Protein AF-A0A659UH45-F1 (afdb_monomer_lite)

Secondary structure (DSSP, 8-state):
-HHHHHH-STT-----S--HHHHTTTS--S-----S-HHHHTTTBTB---PPP--------SSS-SSSSSEEE-SSS-SSSEEE-HHHHH-PPP-

pLDDT: mean 95.38, std 4.68, range [61.53, 98.38]

Foldseek 3Di:
DPVCVVQPDPPHDDDPPDDCVVCVVPDDDDDDDDDDDPCVVVVVPVHDDDDDDDDDDDDDDPDFDDDPAQKDADVPDDPDGIDGDCCRVPVDTDD

Radius of gyration: 20.47 Å; chains: 1; bounding box: 50×18×53 Å

Sequence (95 aa):
RMFQRMLDHPNIKIMLQTDYRDVRASIPFRRMIYTGPVDEYFDWRLGALPYRSLRFDHITLDQEQFQPVAVVNYPQTEAYTRITEYKHLTGQQST

Structure (mmCIF, N/CA/C/O backbone):
data_AF-A0A659UH45-F1
#
_entry.id   AF-A0A659UH45-F1
#
loop_
_atom_site.group_PDB
_atom_site.id
_atom_site.type_symbol
_atom_site.label_atom_id
_atom_site.label_alt_id
_atom_site.label_comp_id
_atom_site.label_asym_id
_atom_site.label_entity_id
_atom_site.label_seq_id
_atom_site.pdbx_PDB_ins_code
_atom_site.Cartn_x
_atom_site.Cartn_y
_atom_site.Cartn_z
_atom_site.occupancy
_atom_site.B_iso_or_equiv
_atom_site.auth_seq_id
_atom_site.auth_comp_id
_atom_site.auth_asym_id
_atom_site.auth_atom_id
_atom_site.pdbx_PDB_model_num
ATOM 1 N N . ARG A 1 1 ? -16.278 3.666 -3.346 1.00 86.81 1 ARG A N 1
ATOM 2 C CA . ARG A 1 1 ? -15.754 3.197 -4.659 1.00 86.81 1 ARG A CA 1
ATOM 3 C C . ARG A 1 1 ? -14.786 4.228 -5.254 1.00 86.81 1 ARG A C 1
ATOM 5 O O . ARG A 1 1 ? -15.094 4.848 -6.261 1.00 86.81 1 ARG A O 1
ATOM 12 N N . MET A 1 2 ? -13.642 4.461 -4.608 1.00 97.25 2 MET A N 1
ATOM 13 C CA . MET A 1 2 ? -12.703 5.518 -5.016 1.00 97.25 2 MET A CA 1
ATOM 14 C C . MET A 1 2 ? -11.817 5.077 -6.193 1.00 97.25 2 MET A C 1
ATOM 16 O O . MET A 1 2 ? -11.915 5.653 -7.268 1.00 97.25 2 MET A O 1
ATOM 20 N N . PHE A 1 3 ? -11.032 4.007 -6.022 1.00 97.12 3 PHE A N 1
ATOM 21 C CA . PHE A 1 3 ? -10.113 3.506 -7.055 1.00 97.12 3 PHE A CA 1
ATOM 22 C C . PHE A 1 3 ? -10.804 3.131 -8.367 1.00 97.12 3 PHE A C 1
ATOM 24 O O . PHE A 1 3 ? -10.295 3.450 -9.432 1.00 97.12 3 PHE A O 1
ATOM 31 N N . GLN A 1 4 ? -11.993 2.523 -8.291 1.00 97.56 4 GLN A N 1
ATOM 32 C CA . GLN A 1 4 ? -12.7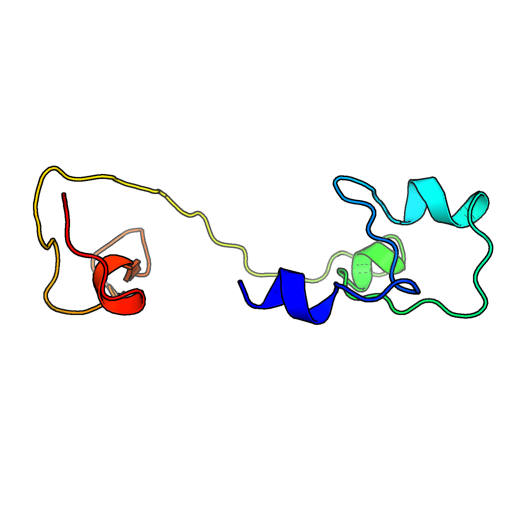90 2.215 -9.481 1.00 97.56 4 GLN A CA 1
ATOM 33 C C . GLN A 1 4 ? -13.033 3.472 -10.319 1.00 97.56 4 GLN A C 1
ATOM 35 O O . GLN A 1 4 ? -12.729 3.467 -11.498 1.00 97.56 4 GLN A O 1
ATOM 40 N N . ARG A 1 5 ? -13.471 4.576 -9.699 1.00 98.00 5 ARG A N 1
ATOM 41 C CA . ARG A 1 5 ? -13.706 5.846 -10.403 1.00 98.00 5 ARG A CA 1
ATOM 42 C C . ARG A 1 5 ? -12.423 6.472 -10.944 1.00 98.00 5 ARG A C 1
ATOM 44 O O . ARG A 1 5 ? -12.451 7.063 -12.011 1.00 98.00 5 ARG A O 1
ATOM 51 N N . MET A 1 6 ? -11.310 6.351 -10.219 1.00 98.06 6 MET A N 1
ATOM 52 C CA . MET A 1 6 ? -10.014 6.872 -10.675 1.00 98.06 6 MET A CA 1
ATOM 53 C C . MET A 1 6 ? -9.512 6.168 -11.943 1.00 98.06 6 MET A C 1
ATOM 55 O O . MET A 1 6 ? -8.795 6.778 -12.728 1.00 98.06 6 MET A O 1
ATOM 59 N N . LEU A 1 7 ? -9.869 4.895 -12.130 1.00 97.88 7 LEU A N 1
ATOM 60 C CA . LEU A 1 7 ? -9.391 4.059 -13.234 1.00 97.88 7 LEU A CA 1
ATOM 61 C C . LEU A 1 7 ? -10.445 3.846 -14.338 1.00 97.88 7 LEU A C 1
ATOM 63 O O . LEU A 1 7 ? -10.139 3.221 -15.351 1.00 97.88 7 LEU A O 1
ATOM 67 N N . ASP A 1 8 ? -11.664 4.366 -14.162 1.00 97.38 8 ASP A N 1
ATOM 68 C CA . ASP A 1 8 ? -12.799 4.211 -15.083 1.00 97.38 8 ASP A CA 1
ATOM 69 C C . ASP A 1 8 ? -12.733 5.224 -16.235 1.00 97.38 8 ASP A C 1
ATOM 71 O O . ASP A 1 8 ? -13.508 6.175 -16.330 1.00 97.38 8 ASP A O 1
ATOM 75 N N . HIS A 1 9 ? -11.736 5.052 -17.100 1.00 98.38 9 HIS A N 1
ATOM 76 C CA . HIS A 1 9 ? -11.584 5.836 -18.320 1.00 98.38 9 HIS A CA 1
ATOM 77 C C . HIS A 1 9 ? -11.290 4.894 -19.495 1.00 98.38 9 HIS A C 1
ATOM 79 O O . HIS A 1 9 ? -10.454 4.001 -19.352 1.00 98.38 9 HIS A O 1
ATOM 85 N N . PRO A 1 10 ? -11.884 5.088 -20.691 1.00 98.19 10 PRO A N 1
ATOM 86 C CA . PRO A 1 10 ? -11.748 4.154 -21.817 1.00 98.19 10 PRO A CA 1
ATOM 87 C C . PRO A 1 10 ? -10.297 3.886 -22.252 1.00 98.19 10 PRO A C 1
ATOM 89 O O . PRO A 1 10 ? -9.995 2.798 -22.754 1.00 98.19 10 PRO A O 1
ATOM 92 N N . ASN A 1 11 ? -9.396 4.845 -22.018 1.00 98.31 11 ASN A N 1
ATOM 93 C CA . ASN A 1 11 ? -7.965 4.736 -22.333 1.00 98.31 11 ASN A CA 1
ATOM 94 C C . ASN A 1 11 ? -7.133 4.007 -21.263 1.00 98.31 11 ASN A C 1
ATOM 96 O O . ASN A 1 11 ? -5.953 3.754 -21.493 1.00 98.31 11 ASN A O 1
ATOM 100 N N . ILE A 1 12 ? -7.709 3.684 -20.104 1.00 98.12 12 ILE A N 1
ATOM 101 C CA . ILE A 1 12 ? -7.033 2.942 -19.038 1.00 98.12 12 ILE A CA 1
ATOM 102 C C . ILE A 1 12 ? -7.437 1.475 -19.164 1.00 98.12 12 ILE A C 1
ATOM 104 O O . ILE A 1 12 ? -8.618 1.133 -19.158 1.00 98.12 12 ILE A O 1
ATOM 108 N N . LYS A 1 13 ? -6.444 0.596 -19.305 1.00 97.25 13 LYS A N 1
ATOM 109 C CA . LYS A 1 13 ? -6.627 -0.859 -19.295 1.00 97.25 13 LYS A CA 1
ATOM 110 C C . LYS A 1 13 ? -5.953 -1.413 -18.047 1.00 97.25 13 LYS A C 1
ATOM 112 O O . LYS A 1 13 ? -4.848 -0.995 -17.715 1.00 97.25 13 LYS A O 1
ATOM 117 N N . ILE A 1 14 ? -6.635 -2.319 -17.352 1.00 97.31 14 ILE A N 1
ATOM 118 C CA . ILE A 1 14 ? -6.181 -2.882 -16.077 1.00 97.31 14 ILE A CA 1
ATOM 119 C C . ILE A 1 14 ? -5.944 -4.375 -16.276 1.00 97.31 14 ILE A C 1
ATOM 121 O O . ILE A 1 14 ? -6.835 -5.085 -16.738 1.00 97.31 14 ILE A O 1
ATOM 125 N N . MET A 1 15 ? -4.758 -4.841 -15.898 1.00 96.94 15 MET A N 1
ATOM 126 C CA . MET A 1 15 ? -4.423 -6.259 -15.796 1.00 96.94 15 MET A CA 1
ATOM 127 C C . MET A 1 15 ? -4.076 -6.544 -14.333 1.00 96.94 15 MET A C 1
ATOM 129 O O . MET A 1 15 ? -3.180 -5.913 -13.777 1.00 96.94 15 MET A O 1
ATOM 133 N N . LEU A 1 16 ? -4.842 -7.426 -13.690 1.00 97.62 16 LEU A N 1
ATOM 134 C CA . LEU A 1 16 ? -4.616 -7.863 -12.308 1.00 97.62 16 LEU A CA 1
ATOM 135 C C . LEU A 1 16 ? -3.939 -9.235 -12.317 1.00 97.62 16 LEU A C 1
ATOM 137 O O . LEU A 1 16 ? -4.025 -9.945 -13.314 1.00 97.62 16 LEU A O 1
ATOM 141 N N . GLN A 1 17 ? -3.312 -9.626 -11.202 1.00 97.69 17 GLN A N 1
ATOM 142 C CA . GLN A 1 17 ? -2.623 -10.925 -11.089 1.00 97.69 17 GLN A CA 1
ATOM 143 C C . GLN A 1 17 ? -1.580 -11.131 -12.206 1.00 97.69 17 GLN A C 1
ATOM 145 O O . GLN A 1 17 ? -1.500 -12.195 -12.805 1.00 97.69 17 GLN A O 1
ATOM 150 N N . THR A 1 18 ? -0.845 -10.075 -12.557 1.00 97.06 18 THR A N 1
ATOM 151 C CA . THR A 1 18 ? 0.105 -10.072 -13.676 1.00 97.06 18 THR A CA 1
ATOM 152 C C . THR A 1 18 ? 1.393 -9.399 -13.226 1.00 97.06 18 THR A C 1
ATOM 154 O O . THR A 1 18 ? 1.358 -8.232 -12.830 1.00 97.06 18 THR A O 1
ATOM 157 N N . ASP A 1 19 ? 2.518 -10.109 -13.296 1.00 96.56 19 ASP A N 1
ATOM 158 C CA . ASP A 1 19 ? 3.828 -9.481 -13.153 1.00 96.56 19 ASP A CA 1
ATOM 159 C C . ASP A 1 19 ? 4.147 -8.694 -14.434 1.00 96.56 19 ASP A C 1
ATOM 161 O O . ASP A 1 19 ? 3.883 -9.142 -15.554 1.00 96.56 19 ASP A O 1
ATOM 165 N N . TYR A 1 20 ? 4.729 -7.502 -14.296 1.00 96.31 20 TYR A N 1
ATOM 166 C CA . TYR A 1 20 ? 5.129 -6.707 -15.455 1.00 96.31 20 TYR A CA 1
ATOM 167 C C . TYR A 1 20 ? 6.171 -7.436 -16.318 1.00 96.31 20 TYR A C 1
ATOM 169 O O . TYR A 1 20 ? 6.216 -7.213 -17.529 1.00 96.31 20 TYR A O 1
ATOM 177 N N . ARG A 1 21 ? 7.001 -8.298 -15.719 1.00 95.12 21 ARG A N 1
ATOM 178 C CA . ARG A 1 21 ? 8.046 -9.081 -16.394 1.00 95.12 21 ARG A CA 1
ATOM 179 C C . ARG A 1 21 ? 7.458 -10.037 -17.424 1.00 95.12 21 ARG A C 1
ATOM 181 O O . ARG A 1 21 ? 8.017 -10.146 -18.514 1.00 95.12 21 ARG A O 1
ATOM 188 N N . ASP A 1 22 ? 6.299 -10.619 -17.129 1.00 95.94 22 ASP A N 1
ATOM 189 C CA . ASP A 1 22 ? 5.621 -11.586 -17.999 1.00 95.94 22 ASP A CA 1
ATOM 190 C C . ASP A 1 22 ? 5.077 -10.940 -19.280 1.00 95.94 22 ASP A C 1
ATOM 192 O O . ASP A 1 22 ? 4.980 -11.578 -20.329 1.00 95.94 22 ASP A O 1
ATOM 196 N N . VAL A 1 23 ? 4.738 -9.648 -19.218 1.00 96.00 23 VAL A N 1
ATOM 197 C CA . VAL A 1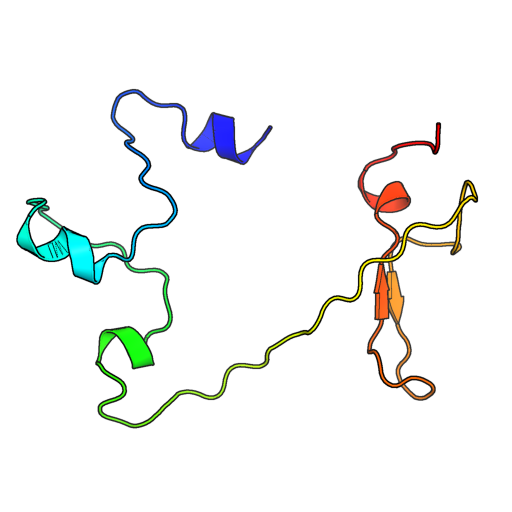 23 ? 4.085 -8.922 -20.321 1.00 96.00 23 VAL A CA 1
ATOM 198 C C . VAL A 1 23 ? 4.975 -7.880 -20.990 1.00 96.00 23 VAL A C 1
ATOM 200 O O . VAL A 1 23 ? 4.650 -7.384 -22.069 1.00 96.00 23 VAL A O 1
ATOM 203 N N . ARG A 1 24 ? 6.125 -7.545 -20.394 1.00 93.56 24 ARG A N 1
ATOM 204 C CA . ARG A 1 24 ? 7.022 -6.491 -20.894 1.00 93.56 24 ARG A CA 1
ATOM 205 C C . ARG A 1 24 ? 7.487 -6.732 -22.332 1.00 93.56 24 ARG A C 1
ATOM 207 O O . ARG A 1 24 ? 7.704 -5.765 -23.055 1.00 93.56 24 ARG A O 1
ATOM 214 N N . ALA A 1 25 ? 7.674 -7.989 -22.730 1.00 93.69 25 ALA A N 1
ATOM 215 C CA . ALA A 1 25 ? 8.123 -8.344 -24.076 1.00 93.69 25 ALA A CA 1
ATOM 216 C C . ALA A 1 25 ? 6.987 -8.359 -25.114 1.00 93.69 25 ALA A C 1
ATOM 218 O O . ALA A 1 25 ? 7.246 -8.175 -26.301 1.00 93.69 25 ALA A O 1
ATOM 219 N N . SER A 1 26 ? 5.742 -8.583 -24.684 1.00 95.38 26 SER A N 1
ATOM 220 C CA . SER A 1 26 ? 4.585 -8.756 -25.571 1.00 95.38 26 SER A CA 1
ATOM 221 C C . SER A 1 26 ? 3.775 -7.475 -25.765 1.00 95.38 26 SER A C 1
ATOM 223 O O . SER A 1 26 ? 3.160 -7.297 -26.816 1.00 95.38 26 SER A O 1
ATOM 225 N N . ILE A 1 27 ? 3.785 -6.564 -24.788 1.00 95.44 27 ILE A N 1
ATOM 226 C CA . ILE A 1 27 ? 3.040 -5.306 -24.848 1.00 95.44 27 ILE A CA 1
ATOM 227 C C . ILE A 1 27 ? 3.996 -4.159 -25.195 1.00 95.44 27 ILE A C 1
ATOM 229 O O . ILE A 1 27 ? 4.842 -3.800 -24.375 1.00 95.44 27 ILE A O 1
ATOM 233 N N . PRO A 1 28 ? 3.864 -3.524 -26.373 1.00 95.81 28 PRO A N 1
ATOM 234 C CA . PRO A 1 28 ? 4.673 -2.363 -26.710 1.00 95.81 28 PRO A CA 1
ATOM 235 C C . PRO A 1 28 ? 4.238 -1.140 -25.892 1.00 95.81 28 PRO A C 1
ATOM 237 O O . PRO A 1 28 ? 3.061 -0.783 -25.843 1.00 95.81 28 PRO A O 1
ATOM 240 N N . PHE A 1 29 ? 5.201 -0.441 -25.293 1.00 96.56 29 PHE A N 1
ATOM 241 C CA . PHE A 1 29 ? 4.972 0.814 -24.576 1.00 96.56 29 PHE A CA 1
ATOM 242 C C . PHE A 1 29 ? 6.103 1.811 -24.838 1.00 96.56 29 PHE A C 1
ATOM 244 O O . PHE A 1 29 ? 7.243 1.441 -25.107 1.00 96.56 29 PHE A O 1
ATOM 251 N N . ARG A 1 30 ? 5.795 3.111 -24.746 1.00 97.81 30 ARG A N 1
ATOM 252 C CA . ARG A 1 30 ? 6.783 4.188 -24.962 1.00 97.81 30 ARG A CA 1
ATOM 253 C C . ARG A 1 30 ? 7.582 4.524 -23.705 1.00 97.81 30 ARG A C 1
ATOM 255 O O . ARG A 1 30 ? 8.714 4.984 -23.807 1.00 97.81 30 ARG A O 1
ATOM 262 N N . ARG A 1 31 ? 6.963 4.381 -22.531 1.00 97.50 31 ARG A N 1
ATOM 263 C CA . ARG A 1 31 ? 7.533 4.701 -21.216 1.00 97.50 31 ARG A CA 1
ATOM 264 C C . ARG A 1 31 ? 6.939 3.765 -20.170 1.00 97.50 31 ARG A C 1
ATOM 266 O O . ARG A 1 31 ? 5.776 3.393 -20.291 1.00 97.50 31 ARG A O 1
ATOM 273 N N . MET A 1 32 ? 7.727 3.437 -19.152 1.00 96.69 32 MET A N 1
ATOM 274 C CA . MET A 1 32 ? 7.295 2.655 -17.998 1.00 96.69 32 MET A CA 1
ATOM 275 C C . MET A 1 32 ? 7.283 3.551 -16.762 1.00 96.69 32 MET A C 1
ATOM 277 O O . MET A 1 32 ? 8.258 4.251 -16.497 1.00 96.69 32 MET A O 1
ATOM 281 N N . ILE A 1 33 ? 6.181 3.517 -16.018 1.00 98.06 33 ILE A N 1
ATOM 282 C CA . ILE A 1 33 ? 6.107 4.044 -14.655 1.00 98.06 33 ILE A CA 1
ATOM 283 C C . ILE A 1 33 ? 6.131 2.819 -13.746 1.00 98.06 33 ILE A C 1
ATOM 285 O O . ILE A 1 33 ? 5.214 2.005 -13.799 1.00 98.06 33 ILE A O 1
ATOM 289 N N . TYR A 1 34 ? 7.199 2.663 -12.968 1.00 97.88 34 TYR A N 1
ATOM 290 C CA . TYR A 1 34 ? 7.400 1.512 -12.094 1.00 97.88 34 TYR A CA 1
ATOM 291 C C . TYR A 1 34 ? 7.235 1.931 -10.632 1.00 97.88 34 TYR A C 1
ATOM 293 O O . TYR A 1 34 ? 7.854 2.899 -10.193 1.00 97.88 34 TYR A O 1
ATOM 301 N N . THR A 1 35 ? 6.391 1.215 -9.890 1.00 98.06 35 THR A N 1
ATOM 302 C CA . THR A 1 35 ? 6.062 1.507 -8.482 1.00 98.06 35 THR A CA 1
ATOM 303 C C . THR A 1 35 ? 6.330 0.319 -7.552 1.00 98.06 35 THR A C 1
ATOM 305 O O . THR A 1 35 ? 5.841 0.311 -6.424 1.00 98.06 35 THR A O 1
ATOM 308 N N . GLY A 1 36 ? 7.052 -0.701 -8.030 1.00 97.00 36 GLY A N 1
ATOM 309 C CA . GLY A 1 36 ? 7.486 -1.846 -7.226 1.00 97.00 36 GLY A CA 1
ATOM 310 C C . GLY A 1 36 ? 8.809 -1.589 -6.485 1.00 97.00 36 GLY A C 1
ATOM 311 O O . GLY A 1 36 ? 9.346 -0.478 -6.546 1.00 97.00 36 GLY A O 1
ATOM 312 N N . PRO A 1 37 ? 9.364 -2.606 -5.802 1.00 97.56 37 PRO A N 1
ATOM 313 C CA . PRO A 1 37 ? 10.665 -2.515 -5.140 1.00 97.56 37 PRO A CA 1
ATOM 314 C C . PRO A 1 37 ? 11.794 -2.239 -6.144 1.00 97.56 37 PRO A C 1
ATOM 316 O O . PRO A 1 37 ? 11.857 -2.840 -7.221 1.00 97.56 37 PRO A O 1
ATOM 319 N N . VAL A 1 38 ? 12.669 -1.284 -5.818 1.00 97.25 38 VAL A N 1
ATOM 320 C CA . VAL A 1 38 ? 13.722 -0.805 -6.735 1.00 97.25 38 VAL A CA 1
ATOM 321 C C . VAL A 1 38 ? 14.886 -1.787 -6.859 1.00 97.25 38 VAL A C 1
ATOM 323 O O . VAL A 1 38 ? 15.496 -1.892 -7.918 1.00 97.25 38 VAL A O 1
ATOM 326 N N . ASP A 1 39 ? 15.190 -2.514 -5.792 1.00 97.81 39 ASP A N 1
ATOM 327 C CA . ASP A 1 39 ? 16.183 -3.582 -5.774 1.00 97.81 39 ASP A CA 1
ATOM 328 C C . ASP A 1 39 ? 15.778 -4.734 -6.694 1.00 97.81 39 ASP A C 1
ATOM 330 O O . ASP A 1 39 ? 16.577 -5.144 -7.534 1.00 97.81 39 ASP A O 1
ATOM 334 N N . GLU A 1 40 ? 14.521 -5.173 -6.617 1.00 96.44 40 GLU A N 1
ATOM 335 C CA . GLU A 1 40 ? 13.957 -6.183 -7.517 1.00 96.44 40 GLU A CA 1
ATOM 336 C C . GLU A 1 40 ? 13.989 -5.730 -8.980 1.00 96.44 40 GLU A C 1
ATOM 338 O O . GLU A 1 40 ? 14.358 -6.505 -9.857 1.00 96.44 40 GLU A O 1
ATOM 343 N N . TYR A 1 41 ? 13.684 -4.463 -9.273 1.00 96.62 41 TYR A N 1
ATOM 344 C CA . TYR A 1 41 ? 13.756 -3.943 -10.646 1.00 96.62 41 TYR A CA 1
ATOM 345 C C . TYR A 1 41 ? 15.142 -4.126 -11.290 1.00 96.62 41 TYR A C 1
ATOM 347 O O . TYR A 1 41 ? 15.243 -4.307 -12.504 1.00 96.62 41 TYR A O 1
ATOM 355 N N . PHE A 1 42 ? 16.203 -4.077 -10.480 1.00 97.25 42 PHE A N 1
ATOM 356 C CA . PHE A 1 42 ? 17.589 -4.295 -10.896 1.00 97.25 42 PHE A CA 1
ATOM 357 C C . PHE A 1 42 ? 18.120 -5.685 -10.508 1.00 97.25 42 PHE A C 1
ATOM 359 O O . PHE A 1 42 ? 19.328 -5.836 -10.311 1.00 97.25 42 PHE A O 1
ATOM 366 N N . ASP A 1 43 ? 17.235 -6.677 -10.376 1.00 97.06 43 ASP A N 1
ATOM 367 C CA . ASP A 1 43 ? 17.548 -8.083 -10.086 1.00 97.06 43 ASP A CA 1
ATOM 368 C C . ASP A 1 43 ? 18.448 -8.270 -8.858 1.00 97.06 43 ASP A C 1
ATOM 370 O O . ASP A 1 43 ? 19.350 -9.108 -8.842 1.00 97.06 43 ASP A O 1
ATOM 374 N N . TRP A 1 44 ? 18.236 -7.443 -7.829 1.00 97.31 44 TRP A N 1
ATOM 375 C CA . TRP A 1 44 ? 19.007 -7.442 -6.584 1.00 97.31 44 TRP A CA 1
ATOM 376 C C . TRP A 1 44 ? 20.525 -7.378 -6.803 1.00 97.31 44 TRP A C 1
ATOM 378 O O . TRP A 1 44 ? 21.300 -7.853 -5.974 1.00 97.31 44 TRP A O 1
ATOM 388 N N . ARG A 1 45 ? 20.987 -6.759 -7.899 1.00 97.75 45 ARG A N 1
ATOM 389 C CA . ARG A 1 45 ? 22.413 -6.743 -8.285 1.00 97.75 45 ARG A CA 1
ATOM 390 C C . ARG A 1 45 ? 23.358 -6.136 -7.236 1.00 97.75 45 ARG A C 1
ATOM 392 O O . ARG A 1 45 ? 24.560 -6.355 -7.312 1.00 97.75 45 ARG A O 1
ATOM 399 N N . LEU A 1 46 ? 22.830 -5.338 -6.300 1.00 97.69 46 LEU A N 1
ATOM 400 C CA . LEU A 1 46 ? 23.564 -4.739 -5.172 1.00 97.69 46 LEU A CA 1
ATOM 401 C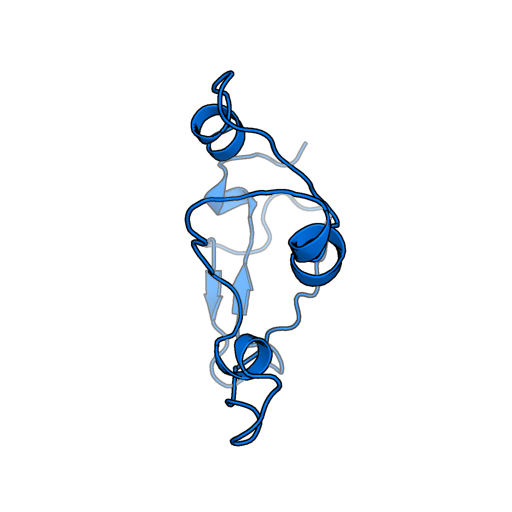 C . LEU A 1 46 ? 23.120 -5.309 -3.808 1.00 97.69 46 LEU A C 1
ATOM 403 O O . LEU A 1 46 ? 23.415 -4.721 -2.771 1.00 97.69 46 LEU A O 1
ATOM 407 N N . GLY A 1 47 ? 22.406 -6.435 -3.807 1.00 97.12 47 GLY A N 1
ATOM 408 C CA . GLY A 1 47 ? 21.735 -7.001 -2.639 1.00 97.12 47 GLY A CA 1
ATOM 409 C C . GLY A 1 47 ? 20.290 -6.519 -2.477 1.00 97.12 47 GLY A C 1
ATOM 410 O O . GLY A 1 47 ? 19.823 -5.624 -3.184 1.00 97.12 47 GLY A O 1
ATOM 411 N N . ALA A 1 48 ? 19.581 -7.147 -1.538 1.00 97.25 48 ALA A N 1
ATOM 412 C CA . ALA A 1 48 ? 18.206 -6.803 -1.193 1.00 97.25 48 ALA A CA 1
ATOM 413 C C . ALA A 1 48 ? 18.139 -5.626 -0.219 1.00 97.25 48 ALA A C 1
ATOM 415 O O . ALA A 1 48 ? 18.884 -5.570 0.764 1.00 97.25 48 ALA A O 1
ATOM 416 N N . LEU A 1 49 ? 17.222 -4.694 -0.479 1.00 97.88 49 LEU A N 1
ATOM 417 C CA . LEU A 1 49 ? 16.958 -3.582 0.421 1.00 97.88 49 LEU A CA 1
ATOM 418 C C . LEU A 1 49 ? 16.085 -4.056 1.593 1.00 97.88 49 LEU A C 1
ATOM 420 O O . LEU A 1 49 ? 15.117 -4.794 1.400 1.00 97.88 49 LEU A O 1
ATOM 424 N N . PRO A 1 50 ? 16.391 -3.632 2.829 1.00 97.31 50 PRO A N 1
ATOM 425 C CA . PRO A 1 50 ? 15.625 -4.053 3.991 1.00 97.31 50 PRO A CA 1
ATOM 426 C C . PRO A 1 50 ? 14.279 -3.316 4.055 1.00 97.31 50 PRO A C 1
ATOM 428 O O . PRO A 1 50 ? 14.211 -2.149 4.443 1.00 97.31 50 PRO A O 1
ATOM 431 N N . TYR A 1 51 ? 13.191 -4.019 3.737 1.00 97.06 51 TYR A N 1
ATOM 432 C CA . TYR A 1 51 ? 11.819 -3.556 3.961 1.00 97.06 51 TYR A CA 1
ATOM 433 C C . TYR A 1 51 ? 11.231 -4.180 5.229 1.00 97.06 51 TYR A C 1
ATOM 435 O O . TYR A 1 51 ? 11.419 -5.362 5.516 1.00 97.06 51 TYR A O 1
ATOM 443 N N . ARG A 1 52 ? 10.470 -3.391 5.993 1.00 96.75 52 ARG A N 1
ATOM 444 C CA . ARG A 1 52 ? 9.714 -3.905 7.138 1.00 96.75 52 ARG A CA 1
ATOM 445 C C . ARG A 1 52 ? 8.365 -4.434 6.659 1.00 96.75 52 ARG A C 1
ATOM 447 O O . ARG A 1 52 ? 7.582 -3.682 6.088 1.00 96.75 52 ARG A O 1
ATOM 454 N N . SER A 1 53 ? 8.098 -5.707 6.928 1.00 95.50 53 SER A N 1
ATOM 455 C CA . SER A 1 53 ? 6.799 -6.332 6.664 1.00 95.50 53 SER A CA 1
ATOM 456 C C . SER A 1 53 ? 5.876 -6.253 7.887 1.00 95.50 53 SER A C 1
ATOM 458 O O . SER A 1 53 ? 6.299 -5.873 8.982 1.00 95.50 53 SER A O 1
ATOM 460 N N . LEU A 1 54 ? 4.610 -6.613 7.693 1.00 96.94 54 LEU A N 1
ATOM 461 C CA . LEU A 1 54 ? 3.593 -6.744 8.732 1.00 96.94 54 LEU A CA 1
ATOM 462 C C . LEU A 1 54 ? 2.802 -8.034 8.493 1.00 96.94 54 LEU A C 1
ATOM 464 O O . LEU A 1 54 ? 2.492 -8.369 7.351 1.00 96.94 54 LEU A O 1
ATOM 468 N N . ARG A 1 55 ? 2.440 -8.728 9.575 1.00 96.75 55 ARG A N 1
ATOM 469 C CA . ARG A 1 55 ? 1.431 -9.792 9.552 1.00 96.75 55 ARG A CA 1
ATOM 470 C C . ARG A 1 55 ? 0.116 -9.221 10.065 1.00 96.75 55 ARG A C 1
ATOM 472 O O . ARG A 1 55 ? 0.116 -8.493 11.057 1.00 96.75 55 ARG A O 1
ATOM 479 N N . PHE A 1 56 ? -0.979 -9.558 9.398 1.00 96.94 56 PHE A N 1
ATOM 480 C CA . PHE A 1 56 ? -2.322 -9.167 9.806 1.00 96.94 56 PHE A CA 1
ATOM 481 C C . PHE A 1 56 ? -3.115 -10.416 10.174 1.00 96.94 56 PHE A C 1
ATOM 483 O O . PHE A 1 56 ? -3.267 -11.309 9.344 1.00 96.94 56 PHE A O 1
ATOM 490 N N . ASP A 1 57 ? -3.620 -10.450 11.405 1.00 97.00 57 ASP A N 1
ATOM 491 C CA . ASP A 1 57 ? -4.488 -11.512 11.906 1.00 97.00 57 ASP A CA 1
ATOM 492 C C . ASP A 1 57 ? -5.908 -10.930 12.025 1.00 97.00 57 ASP A C 1
ATOM 494 O O . ASP A 1 57 ? -6.180 -10.077 12.872 1.00 97.00 57 ASP A O 1
ATOM 498 N N . HIS A 1 58 ? -6.802 -11.324 11.113 1.00 96.62 58 HIS A N 1
ATOM 499 C CA . HIS A 1 58 ? -8.178 -10.824 11.072 1.00 96.62 58 HIS A CA 1
ATOM 500 C C . HIS A 1 58 ? -9.091 -11.674 11.958 1.00 96.62 58 HIS A C 1
ATOM 502 O O . HIS A 1 58 ? -9.156 -12.891 11.796 1.00 96.62 58 HIS A O 1
ATOM 508 N N . ILE A 1 59 ? -9.821 -11.023 12.867 1.00 95.69 59 ILE A N 1
ATOM 509 C CA . ILE A 1 59 ? -10.744 -11.672 13.804 1.00 95.69 59 ILE A CA 1
ATOM 510 C C . ILE A 1 59 ? -12.121 -11.019 13.675 1.00 95.69 59 ILE A C 1
ATOM 512 O O . ILE A 1 59 ? -12.240 -9.793 13.672 1.00 95.69 59 ILE A O 1
ATOM 516 N N . THR A 1 60 ? -13.159 -11.848 13.596 1.00 95.38 60 THR A N 1
ATOM 517 C CA . THR A 1 60 ? -14.560 -11.424 13.670 1.00 95.38 60 THR A CA 1
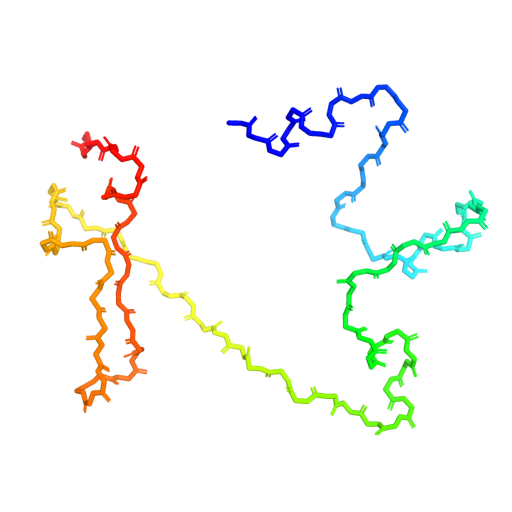ATOM 518 C C . THR A 1 60 ? -15.124 -11.857 15.016 1.00 95.38 60 THR A C 1
ATOM 520 O O . THR A 1 60 ? -14.988 -13.016 15.397 1.00 95.38 60 THR A O 1
ATOM 523 N N . LEU A 1 61 ? -15.730 -10.918 15.739 1.00 94.31 61 LEU A N 1
ATOM 524 C CA . LEU A 1 61 ? -16.322 -11.143 17.056 1.00 94.31 61 LEU A CA 1
ATOM 525 C C . LEU A 1 61 ? -17.817 -10.843 16.981 1.00 94.31 61 LEU A C 1
ATOM 527 O O . LEU A 1 61 ? -18.205 -9.854 16.357 1.00 94.31 61 LEU A O 1
ATOM 531 N N . ASP A 1 62 ? -18.626 -11.673 17.634 1.00 93.88 62 ASP A N 1
ATOM 532 C CA . ASP A 1 62 ? -20.077 -11.494 17.751 1.00 93.88 62 ASP A CA 1
ATOM 533 C C . ASP A 1 62 ? -20.409 -10.430 18.811 1.00 93.88 62 ASP A C 1
ATOM 535 O O . ASP A 1 62 ? -20.880 -10.718 19.908 1.00 93.88 62 ASP A O 1
ATOM 539 N N . GLN A 1 63 ? -20.020 -9.185 18.527 1.00 92.31 63 GLN A N 1
ATOM 540 C CA . GLN A 1 63 ? -20.281 -8.025 19.377 1.00 92.31 63 GLN A CA 1
ATOM 541 C C . GLN A 1 63 ? -20.237 -6.723 18.571 1.00 92.31 63 GLN A C 1
ATOM 543 O O . GLN A 1 63 ? -19.457 -6.565 17.622 1.00 92.31 63 GLN A O 1
ATOM 548 N N . GLU A 1 64 ? -21.037 -5.743 18.991 1.00 93.06 64 GLU A N 1
ATOM 549 C CA . GLU A 1 64 ? -21.198 -4.489 18.253 1.00 93.06 64 GLU A CA 1
ATOM 550 C C . GLU A 1 64 ? -19.945 -3.609 18.264 1.00 93.06 64 GLU A C 1
ATOM 552 O O . GLU A 1 64 ? -19.644 -2.973 17.254 1.00 93.06 64 GLU A O 1
ATOM 557 N N . GLN A 1 65 ? -19.170 -3.619 19.347 1.00 94.81 65 GLN A N 1
ATOM 558 C CA . GLN A 1 65 ? -17.946 -2.834 19.480 1.00 94.81 65 GLN A CA 1
ATOM 559 C C . GLN A 1 65 ? -16.950 -3.567 20.383 1.00 94.81 65 GLN A C 1
ATOM 561 O O . GLN A 1 65 ? -17.317 -4.012 21.468 1.00 94.81 65 GLN A O 1
ATOM 566 N N . PHE A 1 66 ? -15.698 -3.702 19.941 1.00 95.50 66 PHE A N 1
ATOM 567 C CA . PHE A 1 66 ? -14.641 -4.350 20.730 1.00 95.50 66 PHE A CA 1
ATOM 568 C C . PHE A 1 66 ? -13.839 -3.356 21.573 1.00 95.50 66 PHE A C 1
ATOM 570 O O . PHE A 1 66 ? -13.520 -3.636 22.726 1.00 95.50 66 PHE A O 1
ATOM 577 N N . GLN A 1 67 ? -13.495 -2.199 21.004 1.00 96.38 67 GLN A N 1
ATOM 578 C CA . GLN A 1 67 ? -12.592 -1.222 21.614 1.00 96.38 67 GLN A CA 1
ATOM 579 C C . GLN A 1 67 ? -13.149 0.206 21.490 1.00 96.38 67 GLN A C 1
ATOM 581 O O . GLN A 1 67 ? -13.962 0.491 20.609 1.00 96.38 67 GLN A O 1
ATOM 586 N N . PRO A 1 68 ? -12.748 1.143 22.370 1.00 95.75 68 PRO A N 1
ATOM 587 C CA . PRO A 1 68 ? -13.330 2.490 22.407 1.00 95.75 68 PRO A CA 1
ATOM 588 C C . PRO A 1 68 ? -12.950 3.374 21.208 1.00 95.75 68 PRO A C 1
ATOM 590 O O . PRO A 1 68 ? -13.600 4.388 20.977 1.00 95.75 68 PRO A O 1
ATOM 593 N N . VAL A 1 69 ? -11.896 3.024 20.464 1.00 97.00 69 VAL A N 1
ATOM 594 C CA . VAL A 1 69 ? -11.363 3.816 19.344 1.00 97.00 69 VAL A CA 1
ATOM 595 C C . VAL A 1 69 ? -10.900 2.922 18.198 1.00 97.00 69 VAL A C 1
ATOM 597 O O . VAL A 1 69 ? -10.615 1.742 18.393 1.00 97.00 69 VAL A O 1
ATOM 600 N N . ALA A 1 70 ? -10.735 3.497 17.004 1.00 96.94 70 ALA A N 1
ATOM 601 C CA . ALA A 1 70 ? -10.347 2.758 15.803 1.00 96.94 70 ALA A CA 1
ATOM 602 C C . ALA A 1 70 ? -9.019 1.998 15.930 1.00 96.94 70 ALA A C 1
ATOM 604 O O . ALA A 1 70 ? -8.904 0.900 15.398 1.00 96.94 70 ALA A O 1
ATOM 605 N N . VAL A 1 71 ? -8.016 2.564 16.608 1.00 97.94 71 VAL A N 1
ATOM 606 C CA . VAL A 1 71 ? -6.687 1.955 16.749 1.00 97.94 71 VAL A CA 1
ATOM 607 C C . VAL A 1 71 ? -6.210 2.076 18.189 1.00 97.94 71 VAL A C 1
ATOM 609 O O . VAL A 1 71 ? -6.127 3.183 18.716 1.00 97.94 71 VAL A O 1
ATOM 612 N N . VAL A 1 72 ? -5.840 0.948 18.794 1.00 97.44 72 VAL A N 1
ATOM 613 C CA . VAL A 1 72 ? -5.183 0.892 20.107 1.00 97.44 72 VAL A CA 1
ATOM 614 C C . VAL A 1 72 ? -3.787 0.310 19.910 1.00 97.44 72 VAL A C 1
ATOM 616 O O . VAL A 1 72 ? -3.642 -0.779 19.355 1.00 97.44 72 VAL A O 1
ATOM 619 N N . ASN A 1 73 ? -2.761 1.050 20.329 1.00 97.25 73 ASN A N 1
ATOM 620 C CA . ASN A 1 73 ? -1.365 0.616 20.264 1.00 97.25 73 ASN A CA 1
ATOM 621 C C . ASN A 1 73 ? -0.972 -0.093 21.564 1.00 97.25 73 ASN A C 1
ATOM 623 O O . ASN A 1 73 ? -1.382 0.337 22.640 1.00 97.25 73 ASN A O 1
ATOM 627 N N . TYR A 1 74 ? -0.113 -1.106 21.458 1.00 96.62 74 TYR A N 1
ATOM 628 C CA . TYR A 1 74 ? 0.391 -1.890 22.588 1.00 96.62 74 TYR A CA 1
ATOM 629 C C . TYR A 1 74 ? 1.925 -1.830 22.611 1.00 96.62 74 TYR A C 1
ATOM 631 O O . TYR A 1 74 ? 2.588 -2.705 22.061 1.00 96.62 74 TYR A O 1
ATOM 639 N N . PRO A 1 75 ? 2.529 -0.780 23.198 1.00 93.31 75 PRO A N 1
ATOM 640 C CA . PRO A 1 75 ? 3.967 -0.548 23.068 1.00 93.31 75 PRO A CA 1
ATOM 641 C C . PRO A 1 75 ? 4.859 -1.534 23.835 1.00 93.31 75 PRO A C 1
ATOM 643 O O . PRO A 1 75 ? 6.053 -1.586 23.555 1.00 93.31 75 PRO A O 1
ATOM 646 N N . GLN A 1 76 ? 4.326 -2.244 24.838 1.00 91.00 76 GLN A N 1
ATOM 647 C CA . GLN A 1 76 ? 5.144 -3.010 25.795 1.00 91.00 76 GLN A CA 1
ATOM 648 C C . GLN A 1 76 ? 4.585 -4.383 26.188 1.00 91.00 76 GLN A C 1
ATOM 650 O O . GLN A 1 76 ? 5.322 -5.174 26.765 1.00 91.00 76 GLN A O 1
ATOM 655 N N . THR A 1 77 ? 3.307 -4.665 25.939 1.00 85.94 77 THR A N 1
ATOM 656 C CA . THR A 1 77 ? 2.625 -5.796 26.591 1.00 85.94 77 THR A CA 1
ATOM 657 C C . THR A 1 77 ? 2.389 -6.990 25.675 1.00 85.94 77 THR A C 1
ATOM 659 O O . THR A 1 77 ? 2.290 -8.106 26.168 1.00 85.94 77 THR A O 1
ATOM 662 N N . GLU A 1 78 ? 2.343 -6.781 24.356 1.00 92.12 78 GLU A N 1
ATOM 663 C CA . GLU A 1 78 ? 1.871 -7.786 23.399 1.00 92.12 78 GLU A CA 1
ATOM 664 C C . GLU A 1 78 ? 2.894 -8.097 22.304 1.00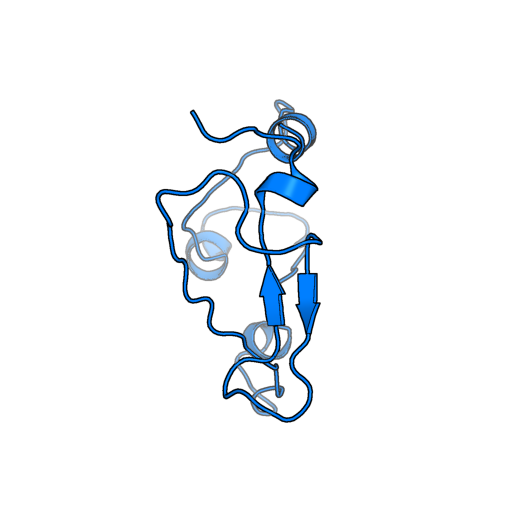 92.12 78 GLU A C 1
ATOM 666 O O . GLU A 1 78 ? 3.776 -7.298 21.987 1.00 92.12 78 GLU A O 1
ATOM 671 N N . ALA A 1 79 ? 2.728 -9.256 21.660 1.00 93.56 79 ALA A N 1
ATOM 672 C CA . ALA A 1 79 ? 3.507 -9.640 20.480 1.00 93.56 79 ALA A CA 1
ATOM 673 C C . ALA A 1 79 ? 3.101 -8.874 19.202 1.00 93.56 79 ALA A C 1
ATOM 675 O O . ALA A 1 79 ? 3.832 -8.887 18.210 1.00 93.56 79 ALA A O 1
ATOM 676 N N . TYR A 1 80 ? 1.936 -8.218 19.206 1.00 94.56 80 TYR A N 1
ATOM 677 C CA . TYR A 1 80 ? 1.460 -7.352 18.129 1.00 94.56 80 TYR A CA 1
ATOM 678 C C . TYR A 1 80 ? 1.600 -5.877 18.511 1.00 94.56 80 TYR A C 1
ATOM 680 O O . TYR A 1 80 ? 1.533 -5.500 19.675 1.00 94.56 80 TYR A O 1
ATOM 688 N N . THR A 1 81 ? 1.759 -5.010 17.512 1.00 96.50 81 THR A N 1
ATOM 689 C CA . THR A 1 81 ? 1.978 -3.575 17.755 1.00 96.50 81 THR A CA 1
ATOM 690 C C . THR A 1 81 ? 0.690 -2.807 18.040 1.00 96.50 81 THR A C 1
A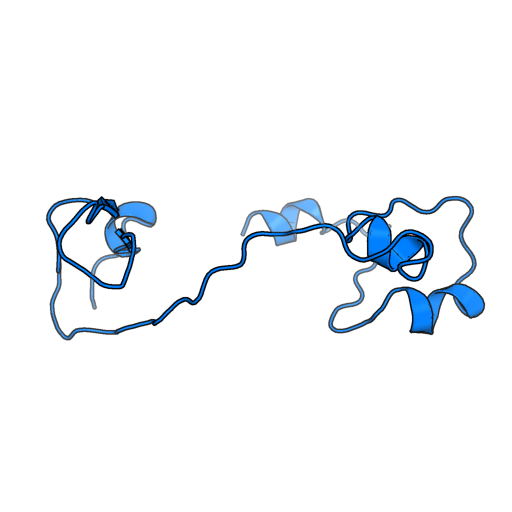TOM 692 O O . THR A 1 81 ? 0.716 -1.799 18.750 1.00 96.50 81 THR A O 1
ATOM 695 N N . ARG A 1 82 ? -0.438 -3.243 17.465 1.00 97.12 82 ARG A N 1
ATOM 696 C CA . ARG A 1 82 ? -1.740 -2.574 17.577 1.00 97.12 82 ARG A CA 1
ATOM 697 C C . ARG A 1 82 ? -2.896 -3.461 17.128 1.00 97.12 82 ARG A C 1
ATOM 699 O O . ARG A 1 82 ? -2.696 -4.354 16.308 1.00 97.12 82 ARG A O 1
ATOM 706 N N . ILE A 1 83 ? -4.101 -3.121 17.577 1.00 97.69 83 ILE A N 1
ATOM 707 C CA . ILE A 1 83 ? -5.367 -3.644 17.042 1.00 97.69 83 ILE A CA 1
ATOM 708 C C . ILE A 1 83 ? -6.110 -2.509 16.334 1.00 97.69 83 ILE A C 1
ATOM 710 O O . ILE A 1 83 ? -6.119 -1.367 16.805 1.00 97.69 83 ILE A O 1
ATOM 714 N N . THR A 1 84 ? -6.718 -2.811 15.184 1.00 97.75 84 THR A N 1
ATOM 715 C CA . THR A 1 84 ? -7.566 -1.879 14.431 1.00 97.75 84 THR A CA 1
ATOM 716 C C . THR A 1 84 ? -8.985 -2.424 14.303 1.00 97.75 84 THR A C 1
ATOM 718 O O . THR A 1 84 ? -9.190 -3.478 13.708 1.00 97.75 84 THR A O 1
ATOM 721 N N . GLU A 1 85 ? -9.967 -1.681 14.810 1.00 97.19 85 GLU A N 1
ATOM 722 C CA . GLU A 1 85 ? -11.390 -1.979 14.643 1.00 97.19 85 GLU A CA 1
ATOM 723 C C . GLU A 1 85 ? -11.974 -1.132 13.500 1.00 97.19 85 GLU A C 1
ATOM 725 O O . GLU A 1 85 ? -12.169 0.080 13.612 1.00 97.19 85 GLU A O 1
ATOM 730 N N . TYR A 1 86 ? -12.262 -1.790 12.372 1.00 95.81 86 TYR A N 1
ATOM 731 C CA . TYR A 1 86 ? -12.665 -1.138 11.118 1.00 95.81 86 TYR A CA 1
ATOM 732 C C . TYR A 1 86 ? -14.035 -0.440 11.163 1.00 95.81 86 TYR A C 1
ATOM 734 O O . TYR A 1 86 ? -14.280 0.467 10.362 1.00 95.81 86 TYR A O 1
ATOM 742 N N . LYS A 1 87 ? -14.924 -0.819 12.090 1.00 94.75 87 LYS A N 1
ATOM 743 C CA . LYS A 1 87 ? -16.259 -0.208 12.236 1.00 94.75 87 LYS A CA 1
ATOM 744 C C . LYS A 1 87 ? -16.168 1.287 12.554 1.00 94.75 87 LYS A C 1
ATOM 746 O O . LYS A 1 87 ? -16.844 2.084 11.911 1.00 94.75 87 LYS A O 1
ATOM 751 N N . HIS A 1 88 ? -15.220 1.686 13.407 1.00 94.75 88 HIS A N 1
ATOM 752 C CA . HIS A 1 88 ? -14.933 3.101 13.693 1.00 94.75 88 HIS A CA 1
ATOM 753 C C . HIS A 1 88 ? -14.487 3.892 12.455 1.00 94.75 88 HIS A C 1
ATOM 755 O O . HIS A 1 88 ? -14.759 5.083 12.354 1.00 94.75 88 HIS A O 1
ATOM 761 N N . LEU A 1 89 ? -13.794 3.246 11.509 1.00 94.19 89 LEU A N 1
ATOM 762 C CA . LEU A 1 89 ? -13.261 3.901 10.305 1.00 94.19 89 LEU A CA 1
ATOM 763 C C . LEU A 1 89 ? -14.307 4.055 9.198 1.00 94.19 89 LEU A C 1
ATOM 765 O O . LEU A 1 89 ? -14.209 4.955 8.368 1.00 94.19 89 LEU A O 1
ATOM 769 N N . THR A 1 90 ? -15.272 3.141 9.152 1.00 93.81 90 THR A N 1
ATOM 770 C CA . THR A 1 90 ? -16.280 3.066 8.086 1.00 93.81 90 THR A CA 1
ATOM 771 C C . THR A 1 90 ? -17.632 3.632 8.507 1.00 93.81 90 THR A C 1
ATOM 773 O O . THR A 1 90 ? -18.435 3.965 7.639 1.00 93.81 90 THR A O 1
ATOM 776 N N . GLY A 1 91 ? -17.891 3.738 9.815 1.00 90.69 91 GLY A N 1
ATOM 777 C CA . GLY A 1 91 ? -19.203 4.075 10.370 1.00 90.69 91 GLY A CA 1
ATOM 778 C C . GLY A 1 91 ? -20.234 2.948 10.236 1.00 90.69 91 GLY A C 1
ATOM 779 O O . GLY A 1 91 ? -21.418 3.181 10.455 1.00 90.69 91 GLY A O 1
ATOM 780 N N . GLN A 1 92 ? -19.812 1.741 9.846 1.00 90.06 92 GLN A N 1
ATOM 781 C CA . GLN A 1 92 ? -20.698 0.588 9.707 1.00 90.06 92 GLN A CA 1
ATOM 782 C C . GLN A 1 92 ? -21.094 0.045 11.087 1.00 90.06 92 GLN A C 1
ATOM 784 O O . GLN A 1 92 ? -20.228 -0.221 11.920 1.00 90.06 92 GLN A O 1
ATOM 789 N N . GLN A 1 93 ? -22.393 -0.171 11.300 1.00 84.44 93 GLN A N 1
ATOM 790 C CA . GLN A 1 93 ? -22.907 -0.868 12.481 1.00 84.44 93 GLN A CA 1
ATOM 791 C C . GLN A 1 93 ? -22.949 -2.380 12.253 1.00 84.44 93 GLN A C 1
ATOM 793 O O . GLN A 1 93 ? -23.077 -2.842 11.115 1.00 84.44 93 GLN A O 1
ATOM 798 N N . SER A 1 94 ? -22.796 -3.144 13.336 1.00 78.25 94 SER A N 1
ATOM 799 C CA . SER A 1 94 ? -22.865 -4.605 13.268 1.00 78.25 94 SER A CA 1
ATOM 800 C C . SER A 1 94 ? -24.328 -5.000 13.077 1.00 78.25 94 SER A C 1
ATOM 802 O O . SER A 1 94 ? -25.163 -4.654 13.907 1.00 78.25 94 SER A O 1
ATOM 804 N N . THR A 1 95 ? -24.632 -5.639 11.951 1.00 61.53 95 THR A N 1
ATOM 805 C CA . THR A 1 95 ? -25.926 -6.288 11.685 1.00 61.53 95 THR A CA 1
ATOM 806 C C . THR A 1 95 ? -25.960 -7.684 12.259 1.00 61.53 95 THR A C 1
ATOM 808 O O . THR A 1 95 ? -24.921 -8.364 12.098 1.00 61.53 95 THR A O 1
#